Protein AF-A0A7J5YB91-F1 (afdb_monomer_lite)

Organism: Dissostichus mawsoni (NCBI:txid36200)

Radius of gyration: 42.48 Å; chains: 1; bounding box: 80×33×116 Å

Sequence (126 aa):
MTEEKLGSGSEDSDDENSDRRRAGVEGLIEIENPNRVAQKSKKVTQIEMDEPKQLSRREREEIEKQQAKERYMKMHLAGKTDQAKADLARLAIIKKQREDVAKKKEAEKKGEQNIECGNCFKYVVP

InterPro domains:
  IPR019380 Casein kinase substrate, phosphoprotein PP28 [PF10252] (33-110)
  IPR039876 28kDa heat- and acid-stable phosphoprotein [PTHR22055] (10-112)

Foldseek 3Di:
DDDDDDDDDDDDPPDDPVPPPPPPCVVVDDPPDPPDDDDDDDDPVVVVPPDPPPQPPVRVVVVVVVVVVVVVVVCLVVLNDPVSVVVVVVVVVVVVVVVVVVVVVVVVVVVVVVVVVVVVVVVPDD

pLDDT: mean 73.78, std 17.38, range [37.25, 97.5]

Secondary structure (DSSP, 8-state):
-----------------TTS---GGGGTS----TT--------HHHHHHHS-----HHHHHHHHHHHHHHHHHHHHHTT-SHHHHHHHHHHHHHHHHHHHHHHHHHHHHHHHHHHHHHHHHHHS--

Structure (mmCIF, N/CA/C/O backbone):
data_AF-A0A7J5YB91-F1
#
_entry.id   AF-A0A7J5YB91-F1
#
loop_
_atom_site.group_PDB
_atom_site.id
_atom_site.type_symbol
_atom_site.label_atom_id
_atom_site.label_alt_id
_atom_site.label_comp_id
_atom_site.label_asym_id
_atom_site.label_entity_id
_atom_site.label_seq_id
_atom_site.pdbx_PDB_ins_code
_atom_site.Cartn_x
_atom_site.Cartn_y
_atom_site.Cartn_z
_atom_site.occupancy
_atom_site.B_iso_or_equiv
_atom_site.auth_seq_id
_atom_site.auth_comp_id
_atom_site.auth_asym_id
_atom_site.auth_atom_id
_atom_site.pdbx_PDB_model_num
ATOM 1 N N . MET A 1 1 ? 12.478 -21.788 40.534 1.00 45.00 1 MET A N 1
ATOM 2 C CA . MET A 1 1 ? 12.099 -21.407 41.907 1.00 45.00 1 MET A CA 1
ATOM 3 C C . MET A 1 1 ? 11.478 -20.026 41.865 1.00 45.00 1 MET A C 1
ATOM 5 O O . MET A 1 1 ? 12.200 -19.045 41.870 1.00 45.00 1 MET A O 1
ATOM 9 N N . THR A 1 2 ? 10.155 -19.994 41.762 1.00 41.09 2 THR A N 1
ATOM 10 C CA . THR A 1 2 ? 9.269 -18.975 42.336 1.00 41.09 2 THR A CA 1
ATOM 11 C C . THR A 1 2 ? 7.968 -19.728 42.570 1.00 41.09 2 THR A C 1
ATOM 13 O O . THR A 1 2 ? 7.219 -20.003 41.633 1.00 41.09 2 THR A O 1
ATOM 16 N N . GLU A 1 3 ? 7.815 -20.211 43.796 1.00 51.16 3 GLU A N 1
ATOM 17 C CA . GLU A 1 3 ? 6.522 -20.576 44.363 1.00 51.16 3 GLU A CA 1
ATOM 18 C C . GLU A 1 3 ? 5.661 -19.309 44.428 1.00 51.16 3 GLU A C 1
ATOM 20 O O . GLU A 1 3 ? 6.219 -18.225 44.544 1.00 51.16 3 GLU A O 1
ATOM 25 N N . GLU A 1 4 ? 4.338 -19.437 44.333 1.00 50.28 4 GLU A N 1
ATOM 26 C CA . GLU A 1 4 ? 3.427 -19.009 45.400 1.00 50.28 4 GLU A CA 1
ATOM 27 C C . GLU A 1 4 ? 2.031 -19.600 45.160 1.00 50.28 4 GLU A C 1
ATOM 29 O O . GLU A 1 4 ? 1.407 -19.507 44.104 1.00 50.28 4 GLU A O 1
ATOM 34 N N . LYS A 1 5 ? 1.612 -20.279 46.215 1.00 50.84 5 LYS A N 1
ATOM 35 C CA . LYS A 1 5 ? 0.370 -20.967 46.510 1.00 50.84 5 LYS A CA 1
ATOM 36 C C . LYS A 1 5 ? -0.627 -19.946 47.043 1.00 50.84 5 LYS A C 1
ATOM 38 O O . LYS A 1 5 ? -0.322 -19.333 48.054 1.00 50.84 5 LYS A O 1
ATOM 43 N N . LEU A 1 6 ? -1.834 -19.870 46.486 1.00 46.25 6 LEU A N 1
ATOM 44 C CA . LEU A 1 6 ? -3.012 -19.404 47.225 1.00 46.25 6 LEU A CA 1
ATOM 45 C C . LEU A 1 6 ? -4.236 -20.210 46.791 1.00 46.25 6 LEU A C 1
ATOM 47 O O . LEU A 1 6 ? -4.776 -20.036 45.702 1.00 46.25 6 LEU A O 1
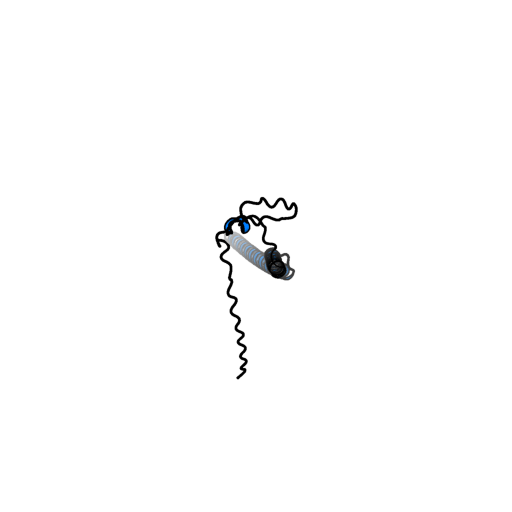ATOM 51 N N . GLY A 1 7 ? -4.639 -21.127 47.668 1.00 47.03 7 GLY A N 1
ATOM 52 C CA . GLY A 1 7 ? -5.996 -21.643 47.693 1.00 47.03 7 GLY A CA 1
ATOM 53 C C . GLY A 1 7 ? -6.915 -20.646 48.397 1.00 47.03 7 GLY A C 1
ATOM 54 O O . GLY A 1 7 ? -6.489 -19.940 49.308 1.00 47.03 7 GLY A O 1
ATOM 55 N N . SER A 1 8 ? -8.177 -20.628 47.990 1.00 47.34 8 SER A N 1
ATOM 56 C CA . SER A 1 8 ? -9.280 -20.077 48.771 1.00 47.34 8 SER A CA 1
ATOM 57 C C . SER A 1 8 ? -10.517 -20.882 48.409 1.00 47.34 8 SER A C 1
ATOM 59 O O . SER A 1 8 ? -11.018 -20.783 47.291 1.00 47.34 8 SER A O 1
ATOM 61 N N . GLY A 1 9 ? -10.952 -21.735 49.332 1.00 43.03 9 GLY A N 1
ATOM 62 C CA . GLY A 1 9 ? -12.269 -22.344 49.267 1.00 43.03 9 GLY A CA 1
ATOM 63 C C . GLY A 1 9 ? -13.330 -21.320 49.644 1.00 43.03 9 GLY A C 1
ATOM 64 O O . GLY A 1 9 ? -13.097 -20.471 50.500 1.00 43.03 9 GLY A O 1
ATOM 65 N N . SER A 1 10 ? -14.490 -21.421 49.014 1.00 40.41 10 SER A N 1
ATOM 66 C CA . SER A 1 10 ? -15.756 -21.219 49.702 1.00 40.41 10 SER A CA 1
ATOM 67 C C . SER A 1 10 ? -16.826 -21.938 48.905 1.00 40.41 10 SER A C 1
ATOM 69 O O . SER A 1 10 ? -16.994 -21.730 47.706 1.00 40.41 10 SER A O 1
ATOM 71 N N . GLU A 1 11 ? -17.470 -22.847 49.605 1.00 47.41 11 GLU A N 1
ATOM 72 C CA . GLU A 1 11 ? -18.685 -23.540 49.248 1.00 47.41 11 GLU A CA 1
ATOM 73 C C . GLU A 1 11 ? -19.779 -22.470 49.197 1.00 47.41 11 GLU A C 1
ATOM 75 O O . GLU A 1 11 ? -20.134 -21.919 50.234 1.00 47.41 11 GLU A O 1
ATOM 80 N N . ASP A 1 12 ? -20.284 -22.133 48.014 1.00 37.25 12 ASP A N 1
ATOM 81 C CA . ASP A 1 12 ? -21.582 -21.468 47.914 1.00 37.25 12 ASP A CA 1
ATOM 82 C C . ASP A 1 12 ? -22.574 -22.531 47.463 1.00 37.25 12 ASP A C 1
ATOM 84 O O . ASP A 1 12 ? -22.708 -22.889 46.291 1.00 37.25 12 ASP A O 1
ATOM 88 N N . SER A 1 13 ? -23.176 -23.138 48.482 1.00 48.12 13 SER A N 1
ATOM 89 C CA . SER A 1 13 ? -24.420 -23.873 48.373 1.00 48.12 13 SER A CA 1
ATOM 90 C C . SER A 1 13 ? -25.469 -22.883 47.880 1.00 48.12 13 SER A C 1
ATOM 92 O O . SER A 1 13 ? -26.091 -22.202 48.692 1.00 48.12 13 SER A O 1
ATOM 94 N N . ASP A 1 14 ? -25.655 -22.808 46.561 1.00 42.72 14 ASP A N 1
ATOM 95 C CA . ASP A 1 14 ? -26.800 -22.142 45.939 1.00 42.72 14 ASP A CA 1
ATOM 96 C C . ASP A 1 14 ? -28.046 -22.993 46.241 1.00 42.72 14 ASP A C 1
ATOM 98 O O . ASP A 1 14 ? -28.529 -23.821 45.461 1.00 42.72 14 ASP A O 1
ATOM 102 N N . ASP A 1 15 ? -28.476 -22.869 47.495 1.00 48.34 15 ASP A N 1
ATOM 103 C CA . ASP A 1 15 ? -29.825 -23.144 47.919 1.00 48.34 15 ASP A CA 1
ATOM 104 C C . ASP A 1 15 ? -30.719 -22.123 47.225 1.00 48.34 15 ASP A C 1
ATOM 106 O O . ASP A 1 15 ? -30.519 -20.917 47.332 1.00 48.34 15 ASP A O 1
ATOM 110 N N . GLU A 1 16 ? -31.681 -22.646 46.482 1.00 45.50 16 GLU A N 1
ATOM 111 C CA . GLU A 1 16 ? -33.097 -22.286 46.539 1.00 45.50 16 GLU A CA 1
ATOM 112 C C . GLU A 1 16 ? -33.701 -22.661 45.182 1.00 45.50 16 GLU A C 1
ATOM 114 O O . GLU A 1 16 ? -34.003 -21.843 44.307 1.00 45.50 16 GLU A O 1
ATOM 119 N N . ASN A 1 17 ? -33.877 -23.977 45.031 1.00 43.38 17 ASN A N 1
ATOM 120 C CA . ASN A 1 17 ? -34.874 -24.582 44.163 1.00 43.38 17 ASN A CA 1
ATOM 121 C C . ASN A 1 17 ? -36.170 -23.754 44.247 1.00 43.38 17 ASN A C 1
ATOM 123 O O . ASN A 1 17 ? -36.934 -23.862 45.206 1.00 43.38 17 ASN A O 1
ATOM 127 N N . SER A 1 18 ? -36.406 -22.902 43.250 1.00 50.09 18 SER A N 1
ATOM 128 C CA . SER A 1 18 ? -37.512 -21.937 43.229 1.00 50.09 18 SER A CA 1
ATOM 129 C C . SER A 1 18 ? -38.878 -22.609 43.053 1.00 50.09 18 SER A C 1
ATOM 131 O O . SER A 1 18 ? -39.909 -21.937 43.081 1.00 50.09 18 SER A O 1
ATOM 133 N N . ASP A 1 19 ? -38.880 -23.937 42.917 1.00 51.44 19 ASP A N 1
ATOM 134 C CA . ASP A 1 19 ? -40.052 -24.801 42.918 1.00 51.44 19 ASP A CA 1
ATOM 135 C C . ASP A 1 19 ? -40.278 -25.467 44.285 1.00 51.44 19 ASP A C 1
ATOM 137 O O . ASP A 1 19 ? -40.952 -26.500 44.386 1.00 51.44 19 ASP A O 1
ATOM 141 N N . ARG A 1 20 ? -39.767 -24.876 45.379 1.00 57.16 20 ARG A N 1
ATOM 142 C CA . ARG A 1 20 ? -40.344 -25.111 46.708 1.00 57.16 20 ARG A CA 1
ATOM 143 C C . ARG A 1 20 ? -41.816 -24.719 46.616 1.00 57.16 20 ARG A C 1
ATOM 145 O O . ARG A 1 20 ? -42.158 -23.539 46.610 1.00 57.16 20 ARG A O 1
ATOM 152 N N . ARG A 1 21 ? -42.679 -25.732 46.447 1.00 62.00 21 ARG A N 1
ATOM 153 C CA . ARG A 1 21 ? -44.140 -25.611 46.390 1.00 62.00 21 ARG A CA 1
ATOM 154 C C . ARG A 1 21 ? -44.554 -24.624 47.472 1.00 62.00 21 ARG A C 1
ATOM 156 O O . ARG A 1 21 ? -44.427 -24.954 48.648 1.00 62.00 21 ARG A O 1
ATOM 163 N N . ARG A 1 22 ? -44.967 -23.415 47.073 1.00 60.62 22 ARG A N 1
ATOM 164 C CA . ARG A 1 22 ? -45.353 -22.360 48.015 1.00 60.62 22 ARG A CA 1
ATOM 165 C C . ARG A 1 22 ? -46.421 -22.947 48.923 1.00 60.62 22 ARG A C 1
ATOM 167 O O . ARG A 1 22 ? -47.491 -23.332 48.451 1.00 60.62 22 ARG A O 1
ATOM 174 N N . ALA A 1 23 ? -46.074 -23.144 50.186 1.00 59.44 23 ALA A N 1
ATOM 175 C CA . ALA A 1 23 ? -46.929 -23.849 51.116 1.00 59.44 23 ALA A CA 1
ATOM 176 C C . ALA A 1 23 ? -47.996 -22.875 51.628 1.00 59.44 23 ALA A C 1
ATOM 178 O O . ALA A 1 23 ? -47.683 -21.813 52.155 1.00 59.44 23 ALA A O 1
ATOM 179 N N . GLY A 1 24 ? -49.270 -23.240 51.482 1.00 65.38 24 GLY A N 1
ATOM 180 C CA . GLY A 1 24 ? -50.385 -22.488 52.059 1.00 65.38 24 GLY A CA 1
ATOM 181 C C . GLY A 1 24 ? -50.897 -21.319 51.207 1.00 65.38 24 GLY A C 1
ATOM 182 O O . GLY A 1 24 ? -50.962 -21.393 49.983 1.00 65.38 24 GLY A O 1
ATOM 183 N N . VAL A 1 25 ? -51.341 -20.254 51.881 1.00 59.78 25 VAL A N 1
ATOM 184 C CA . VAL A 1 25 ? -52.118 -19.131 51.307 1.00 59.78 25 VAL A CA 1
ATOM 185 C C . VAL A 1 25 ? -51.249 -18.140 50.509 1.00 59.78 25 VAL A C 1
ATOM 187 O O . VAL A 1 25 ? -51.768 -17.304 49.774 1.00 59.78 25 VAL A O 1
ATOM 190 N N . GLU A 1 26 ? -49.921 -18.268 50.567 1.00 61.31 26 GLU A N 1
ATOM 191 C CA . GLU A 1 26 ? -48.944 -17.376 49.916 1.00 61.31 26 GLU A CA 1
ATOM 192 C C . GLU A 1 26 ? -49.012 -17.353 48.374 1.00 61.31 26 GLU A C 1
ATOM 194 O O . GLU A 1 26 ? -48.431 -16.476 47.734 1.00 61.31 26 GLU A O 1
ATOM 199 N N . GLY A 1 27 ? -49.712 -18.311 47.758 1.00 65.19 27 GLY A N 1
ATOM 200 C CA . GLY A 1 27 ? -49.989 -18.333 46.317 1.00 65.19 27 GLY A CA 1
ATOM 201 C C . GLY A 1 27 ? -51.359 -17.778 45.914 1.00 65.19 27 GLY A C 1
ATOM 202 O O . GLY A 1 27 ? -51.603 -17.622 44.721 1.00 65.19 27 GLY A O 1
ATOM 203 N N . LEU A 1 28 ? -52.249 -17.511 46.878 1.00 67.06 28 LEU A N 1
ATOM 204 C CA . LEU A 1 28 ? -53.641 -17.110 46.632 1.00 67.06 28 LEU A CA 1
ATOM 205 C C . LEU A 1 28 ? -53.855 -15.592 46.653 1.00 67.06 28 LEU A C 1
ATOM 207 O O . LEU A 1 28 ? -54.863 -15.115 46.143 1.00 67.06 28 LEU A O 1
ATOM 211 N N . ILE A 1 29 ? -52.935 -14.836 47.255 1.00 69.75 29 ILE A N 1
ATOM 212 C CA . ILE A 1 29 ? -53.040 -13.379 47.356 1.00 69.75 29 ILE A CA 1
ATOM 213 C C . ILE A 1 29 ? -52.326 -12.753 46.155 1.00 69.75 29 ILE A C 1
ATOM 215 O O . ILE A 1 29 ? -51.111 -12.893 45.989 1.00 69.75 29 ILE A O 1
ATOM 219 N N . GLU A 1 30 ? -53.088 -12.059 45.314 1.00 69.00 30 GLU A N 1
ATOM 220 C CA . GLU A 1 30 ? -52.572 -11.330 44.160 1.00 69.00 30 GLU A CA 1
ATOM 221 C C . GLU A 1 30 ? -51.760 -10.116 44.634 1.00 69.00 30 GLU A C 1
ATOM 223 O O . GLU A 1 30 ? -52.273 -9.192 45.263 1.00 69.00 30 GLU A O 1
ATOM 228 N N . ILE A 1 31 ? -50.449 -10.127 44.377 1.00 77.25 31 ILE A N 1
ATOM 229 C CA . ILE A 1 31 ? -49.563 -9.025 44.765 1.00 77.25 31 ILE A CA 1
ATOM 230 C C . ILE A 1 31 ? -49.682 -7.904 43.720 1.00 77.25 31 ILE A C 1
ATOM 232 O O . ILE A 1 31 ? -48.904 -7.862 42.764 1.00 77.25 31 ILE A O 1
ATOM 236 N N . GLU A 1 32 ? -50.617 -6.975 43.930 1.00 76.44 32 GLU A N 1
ATOM 237 C CA . GLU A 1 32 ? -50.834 -5.746 43.138 1.00 76.44 32 GLU A CA 1
ATOM 238 C C . GLU A 1 32 ? -49.811 -4.636 43.448 1.00 76.44 32 GLU A C 1
ATOM 240 O O . GLU A 1 32 ? -50.143 -3.459 43.558 1.00 76.44 32 GLU A O 1
ATOM 245 N N . ASN A 1 33 ? -48.538 -4.977 43.642 1.00 82.44 33 ASN A N 1
ATOM 246 C CA . ASN A 1 33 ? -47.524 -3.945 43.836 1.00 82.44 33 ASN A CA 1
ATOM 247 C C . ASN A 1 33 ? -47.125 -3.365 42.460 1.00 82.44 33 ASN A C 1
ATOM 249 O O . ASN A 1 33 ? -46.492 -4.076 41.676 1.00 82.44 33 ASN A O 1
ATOM 253 N N . PRO A 1 34 ? -47.427 -2.087 42.160 1.00 81.75 34 PRO A N 1
ATOM 254 C CA . PRO A 1 34 ? -47.158 -1.484 40.853 1.00 81.75 34 PRO A CA 1
ATOM 255 C C . PRO A 1 34 ? -45.660 -1.347 40.532 1.00 81.75 34 PRO A C 1
ATOM 257 O O . PRO A 1 34 ? -45.296 -1.236 39.366 1.00 81.75 34 PRO A O 1
ATOM 260 N N . ASN A 1 35 ? -44.781 -1.412 41.538 1.00 82.38 35 ASN A N 1
ATOM 261 C CA . ASN A 1 35 ? -43.325 -1.437 41.359 1.00 82.38 35 ASN A CA 1
ATOM 262 C C . ASN A 1 35 ? -42.749 -2.862 41.331 1.00 82.38 35 ASN A C 1
ATOM 264 O O . ASN A 1 35 ? -41.532 -3.045 41.251 1.00 82.38 35 ASN A O 1
ATOM 268 N N . ARG A 1 36 ? -43.589 -3.898 41.425 1.00 80.31 36 ARG A N 1
ATOM 269 C CA . ARG A 1 36 ? -43.126 -5.284 41.427 1.00 80.31 36 ARG A CA 1
ATOM 270 C C . ARG A 1 36 ? -42.808 -5.730 40.009 1.00 80.31 36 ARG A C 1
ATOM 272 O O . ARG A 1 36 ? -43.684 -6.085 39.226 1.00 80.31 36 ARG A O 1
ATOM 279 N N . VAL A 1 37 ? -41.519 -5.777 39.702 1.00 71.69 37 VAL A N 1
ATOM 280 C CA . VAL A 1 37 ? -41.025 -6.324 38.439 1.00 71.69 37 VAL A CA 1
ATOM 281 C C . VAL A 1 37 ? -41.125 -7.851 38.488 1.00 71.69 37 VAL A C 1
ATOM 283 O O . VAL A 1 37 ? -40.334 -8.522 39.151 1.00 71.69 37 VAL A O 1
ATOM 286 N N . ALA A 1 38 ? -42.121 -8.418 37.806 1.00 72.38 38 ALA A N 1
ATOM 287 C CA . ALA A 1 38 ? -42.241 -9.862 37.641 1.00 72.38 38 ALA A CA 1
ATOM 288 C C . ALA A 1 38 ? -41.108 -10.375 36.738 1.00 72.38 38 ALA A C 1
ATOM 290 O O . ALA A 1 38 ? -41.096 -10.114 35.533 1.00 72.38 38 ALA A O 1
ATOM 291 N N . GLN A 1 39 ? -40.159 -11.108 37.319 1.00 70.50 39 GLN A N 1
ATOM 292 C CA . GLN A 1 39 ? -39.087 -11.763 36.574 1.00 70.50 39 GLN A CA 1
ATOM 293 C C . GLN A 1 39 ? -39.688 -12.915 35.757 1.00 70.50 39 GLN A C 1
ATOM 295 O O . GLN A 1 39 ? -39.982 -13.986 36.281 1.00 70.50 39 GLN A O 1
ATOM 300 N N . LYS A 1 40 ? -39.933 -12.670 34.467 1.00 71.56 40 LYS A N 1
ATOM 301 C CA . LYS A 1 40 ? -40.303 -13.709 33.501 1.00 71.56 40 LYS A CA 1
ATOM 302 C C . LYS A 1 40 ? -39.008 -14.307 32.964 1.00 71.56 40 LYS A C 1
ATOM 304 O O . LYS A 1 40 ? -38.212 -13.582 32.367 1.00 71.56 40 LYS A O 1
ATOM 309 N N . SER A 1 41 ? -38.794 -15.603 33.165 1.00 69.50 41 SER A N 1
ATOM 310 C CA . SER A 1 41 ? -37.645 -16.321 32.615 1.00 69.50 41 SER A CA 1
ATOM 311 C C . SER A 1 41 ? -37.703 -16.294 31.083 1.00 69.50 41 SER A C 1
ATOM 313 O O . SER A 1 41 ? -38.497 -16.980 30.441 1.00 69.50 41 SER A O 1
ATOM 315 N N . LYS A 1 42 ? -36.879 -15.438 30.473 1.00 69.81 42 LYS A N 1
ATOM 316 C CA . LYS A 1 42 ? -36.673 -15.418 29.023 1.00 69.81 42 LYS A CA 1
ATOM 317 C C . LYS A 1 42 ? -35.674 -16.515 28.663 1.00 69.81 42 LYS A C 1
ATOM 319 O O . LYS A 1 42 ? -34.671 -16.696 29.348 1.00 69.81 42 LYS A O 1
ATOM 324 N N . LYS A 1 43 ? -35.951 -17.254 27.587 1.00 69.00 43 LYS A N 1
ATOM 325 C CA . LYS A 1 43 ? -35.042 -18.285 27.074 1.00 69.00 43 LYS A CA 1
ATOM 326 C C . LYS A 1 43 ? -33.757 -17.620 26.579 1.00 69.00 43 LYS A C 1
ATOM 328 O O . LYS A 1 43 ? -33.816 -16.691 25.777 1.00 69.00 43 LYS A O 1
ATOM 333 N N . VAL A 1 44 ? -32.617 -18.126 27.048 1.00 63.06 44 VAL A N 1
ATOM 334 C CA . VAL A 1 44 ? -31.258 -17.612 26.784 1.00 63.06 44 VAL A CA 1
ATOM 335 C C . VAL A 1 44 ? -31.003 -17.385 25.288 1.00 63.06 44 VAL A C 1
ATOM 337 O O . VAL A 1 44 ? -30.455 -16.360 24.898 1.00 63.06 44 VAL A O 1
ATOM 340 N N . THR A 1 45 ? -31.528 -18.267 24.437 1.00 62.59 45 THR A N 1
ATOM 341 C CA . THR A 1 45 ? -31.377 -18.216 22.975 1.00 62.59 45 THR A CA 1
ATOM 342 C C . THR A 1 45 ? -31.989 -16.980 22.312 1.00 62.59 45 THR A C 1
ATOM 344 O O . THR A 1 45 ? -31.614 -16.642 21.197 1.00 62.59 45 THR A O 1
ATOM 347 N N . GLN A 1 46 ? -32.956 -16.320 22.954 1.00 61.16 46 GLN A N 1
ATOM 348 C CA . GLN A 1 46 ? -33.665 -15.170 22.384 1.00 61.16 46 GLN A CA 1
ATOM 349 C C . GLN A 1 46 ? -33.023 -13.832 22.788 1.00 61.16 46 GLN A C 1
ATOM 351 O O . GLN A 1 46 ? -33.271 -12.816 22.156 1.00 61.16 46 GLN A O 1
ATOM 356 N N . ILE A 1 47 ? -32.168 -13.832 23.815 1.00 60.38 47 ILE A N 1
ATOM 357 C CA . ILE A 1 47 ? -31.442 -12.642 24.285 1.00 60.38 47 ILE A CA 1
ATOM 358 C C . ILE A 1 47 ? -30.152 -12.435 23.475 1.00 60.38 47 ILE A C 1
ATOM 360 O O . ILE A 1 47 ? -29.742 -11.304 23.244 1.00 60.38 47 ILE A O 1
ATOM 364 N N . GLU A 1 48 ? -29.530 -13.512 22.993 1.00 59.78 48 GLU A N 1
ATOM 365 C CA . GLU A 1 48 ? -28.268 -13.439 22.241 1.00 59.78 48 GLU A CA 1
ATOM 366 C C . GLU A 1 48 ? -28.411 -12.849 20.827 1.00 59.78 48 GLU A C 1
ATOM 368 O O . GLU A 1 48 ? -27.412 -12.426 20.248 1.00 59.78 48 GLU A O 1
ATOM 373 N N . MET A 1 49 ? -29.628 -12.814 20.269 1.00 58.84 49 MET A N 1
ATOM 374 C CA . MET A 1 49 ? -29.863 -12.404 18.877 1.00 58.84 49 MET A CA 1
ATOM 375 C C . MET A 1 49 ? -30.330 -10.951 18.703 1.00 58.84 49 MET A C 1
ATOM 377 O O . MET A 1 49 ? -30.045 -10.362 17.663 1.00 58.84 49 MET A O 1
ATOM 381 N N . ASP A 1 50 ? -31.021 -10.370 19.689 1.00 53.91 50 ASP A N 1
ATOM 382 C CA . ASP A 1 50 ? -31.729 -9.087 19.523 1.00 53.91 50 ASP A CA 1
ATOM 383 C C . ASP A 1 50 ? -30.953 -7.856 20.019 1.00 53.91 50 ASP A C 1
ATOM 385 O O . ASP A 1 50 ? -31.325 -6.724 19.707 1.00 53.91 50 ASP A O 1
ATOM 389 N N . GLU A 1 51 ? -29.857 -8.035 20.758 1.00 55.59 51 GLU A N 1
ATOM 390 C CA . GLU A 1 51 ? -29.055 -6.914 21.243 1.00 55.59 51 GLU A CA 1
ATOM 391 C C . GLU A 1 51 ? -27.707 -6.894 20.515 1.00 55.59 51 GLU A C 1
ATOM 393 O O . GLU A 1 51 ? -26.938 -7.853 20.640 1.00 55.59 51 GLU A O 1
ATOM 398 N N . PRO A 1 52 ? -27.375 -5.840 19.736 1.00 53.81 52 PRO A N 1
ATOM 399 C CA . PRO A 1 52 ? -26.032 -5.685 19.207 1.00 53.81 52 PRO A CA 1
ATOM 400 C C . PRO A 1 52 ? -25.110 -5.580 20.412 1.00 53.81 52 PRO A C 1
ATOM 402 O O . PRO A 1 52 ? -25.041 -4.538 21.067 1.00 53.81 52 PRO A O 1
ATOM 405 N N . LYS A 1 53 ? -24.459 -6.703 20.726 1.00 57.56 53 LYS A N 1
ATOM 406 C CA . LYS A 1 53 ? -23.532 -6.862 21.837 1.00 57.56 53 LYS A CA 1
ATOM 407 C C . LYS A 1 53 ? -22.641 -5.633 21.837 1.00 57.56 53 LYS A C 1
ATOM 409 O O . LYS A 1 53 ? -21.898 -5.413 20.881 1.00 57.56 53 LYS A O 1
ATOM 414 N N . GLN A 1 54 ? -22.814 -4.768 22.838 1.00 53.88 54 GLN A N 1
ATOM 415 C CA . GLN A 1 54 ? -22.014 -3.563 23.009 1.00 53.88 54 GLN A CA 1
ATOM 416 C C . GLN A 1 54 ? -20.588 -4.059 23.223 1.00 53.88 54 GLN A C 1
ATOM 418 O O . GLN A 1 54 ? -20.214 -4.388 24.345 1.00 53.88 54 GLN A O 1
ATOM 423 N N . LEU A 1 55 ? -19.855 -4.214 22.115 1.00 54.31 55 LEU A N 1
ATOM 424 C CA . LEU A 1 55 ? -18.500 -4.743 22.087 1.00 54.31 55 LEU A CA 1
ATOM 425 C C . LEU A 1 55 ? -17.730 -4.031 23.187 1.00 54.31 55 LEU A C 1
ATOM 427 O O . LEU A 1 55 ? -17.761 -2.792 23.255 1.00 54.31 55 LEU A O 1
ATOM 431 N N . SER A 1 56 ? -17.135 -4.820 24.079 1.00 63.97 56 SER A N 1
ATOM 432 C CA . SER A 1 56 ? -16.415 -4.319 25.242 1.00 63.97 56 SER A CA 1
ATOM 433 C C . SER A 1 56 ? -15.443 -3.238 24.780 1.00 63.97 56 SER A C 1
ATOM 435 O O . SER A 1 56 ? -14.918 -3.306 23.669 1.00 63.97 56 SER A O 1
ATOM 437 N N . ARG A 1 57 ? -15.184 -2.216 25.602 1.00 66.00 57 ARG A N 1
ATOM 438 C CA . ARG A 1 57 ? -14.282 -1.096 25.260 1.00 66.00 57 ARG A CA 1
ATOM 439 C C . ARG A 1 57 ? -12.965 -1.577 24.617 1.00 66.00 57 ARG A C 1
ATOM 441 O O . ARG A 1 57 ? -12.465 -0.947 23.695 1.00 66.00 57 ARG A O 1
ATOM 448 N N . ARG A 1 58 ? -12.493 -2.753 25.047 1.00 66.62 58 ARG A N 1
ATOM 449 C CA . ARG A 1 58 ? -11.357 -3.504 24.494 1.00 66.62 58 ARG A CA 1
ATOM 450 C C . ARG A 1 58 ? -11.553 -3.994 23.053 1.00 66.62 58 ARG A C 1
ATOM 452 O O . ARG A 1 58 ? -10.691 -3.791 22.211 1.00 66.62 58 ARG A O 1
ATOM 459 N N . GLU A 1 59 ? -12.690 -4.610 22.762 1.00 74.62 59 GLU A N 1
ATOM 460 C CA . GLU A 1 59 ? -13.015 -5.174 21.448 1.00 74.62 59 GLU A CA 1
ATOM 461 C C . GLU A 1 59 ? -13.189 -4.073 20.392 1.00 74.62 59 GLU A C 1
ATOM 463 O O . GLU A 1 59 ? -12.789 -4.248 19.243 1.00 74.62 59 GLU A O 1
ATOM 468 N N . ARG A 1 60 ? -13.719 -2.901 20.775 1.00 76.81 60 ARG A N 1
ATOM 469 C CA . ARG A 1 60 ? -13.822 -1.743 19.866 1.00 76.81 60 ARG A CA 1
ATOM 470 C C . ARG A 1 60 ? -12.454 -1.229 19.431 1.00 76.81 60 ARG A C 1
ATOM 472 O O . ARG A 1 60 ? -12.240 -1.022 18.240 1.00 76.81 60 ARG A O 1
ATOM 479 N N . GLU A 1 61 ? -11.531 -1.068 20.376 1.00 80.00 61 GLU A N 1
ATOM 480 C CA . GLU A 1 61 ? -10.165 -0.624 20.079 1.00 80.00 61 GLU A CA 1
ATOM 481 C C . GLU A 1 61 ? -9.396 -1.662 19.246 1.00 80.00 61 GLU A C 1
ATOM 483 O O . GLU A 1 61 ? -8.634 -1.304 18.346 1.00 80.00 61 GLU A O 1
ATOM 488 N N . GLU A 1 62 ? -9.613 -2.958 19.485 1.00 82.19 62 GLU A N 1
ATOM 489 C CA . GLU A 1 62 ? -8.996 -4.021 18.687 1.00 82.19 62 GLU A CA 1
ATOM 490 C C . GLU A 1 62 ? -9.522 -4.052 17.248 1.00 82.19 62 GLU A C 1
ATOM 492 O O . GLU A 1 62 ? -8.720 -4.150 16.314 1.00 82.19 62 GLU A O 1
ATOM 497 N N . ILE A 1 63 ? -10.833 -3.894 17.051 1.00 82.81 63 ILE A N 1
ATOM 498 C CA . ILE A 1 63 ? -11.441 -3.807 15.718 1.00 82.81 63 ILE A CA 1
ATOM 499 C C . ILE A 1 63 ? -10.962 -2.550 14.994 1.00 82.81 63 ILE A C 1
ATOM 501 O O . ILE A 1 63 ? -10.587 -2.625 13.827 1.00 82.81 63 ILE A O 1
ATOM 505 N N . GLU A 1 64 ? -10.901 -1.401 15.664 1.00 85.62 64 GLU A N 1
ATOM 506 C CA . GLU A 1 64 ? -10.397 -0.172 15.052 1.00 85.62 64 GLU A CA 1
ATOM 507 C C . GLU A 1 64 ? -8.917 -0.302 14.669 1.00 85.62 64 GLU A C 1
ATOM 509 O O . GLU A 1 64 ? -8.516 0.087 13.571 1.00 85.62 64 GLU A O 1
ATOM 514 N N . LYS A 1 65 ? -8.102 -0.944 15.513 1.00 90.75 65 LYS A N 1
ATOM 515 C CA . LYS A 1 65 ? -6.697 -1.236 15.209 1.00 90.75 65 LYS A CA 1
ATOM 516 C C . LYS A 1 65 ? -6.551 -2.181 14.017 1.00 90.75 65 LYS A C 1
ATOM 518 O O . LYS A 1 65 ? -5.635 -2.002 13.211 1.00 90.75 65 LYS A O 1
ATOM 523 N N . GLN A 1 66 ? -7.420 -3.181 13.888 1.00 89.94 66 GLN A N 1
ATOM 524 C CA . GLN A 1 66 ? -7.455 -4.063 12.720 1.00 89.94 66 GLN A CA 1
ATOM 525 C C . GLN A 1 66 ? -7.875 -3.290 11.465 1.00 89.94 66 GLN A C 1
ATOM 527 O O . GLN A 1 66 ? -7.143 -3.295 10.477 1.00 89.94 66 GLN A O 1
ATOM 532 N N . GLN A 1 67 ? -8.959 -2.520 11.534 1.00 92.12 67 GLN A N 1
ATOM 533 C CA . GLN A 1 67 ? -9.437 -1.693 10.426 1.00 92.12 67 GLN A CA 1
ATOM 534 C C . GLN A 1 67 ? -8.408 -0.643 9.993 1.00 92.12 67 GLN A C 1
ATOM 536 O O . GLN A 1 67 ? -8.253 -0.386 8.801 1.00 92.12 67 GLN A O 1
ATOM 541 N N . ALA A 1 68 ? -7.671 -0.038 10.925 1.00 90.75 68 ALA A N 1
ATOM 542 C CA . ALA A 1 68 ? -6.609 0.915 10.619 1.00 90.75 68 ALA A CA 1
ATOM 543 C C . ALA A 1 68 ? -5.451 0.243 9.870 1.00 90.75 68 ALA A C 1
ATOM 545 O O . ALA A 1 68 ? -4.968 0.784 8.873 1.00 90.75 68 ALA A O 1
ATOM 546 N N . LYS A 1 69 ? -5.046 -0.963 10.294 1.00 91.38 69 LYS A N 1
ATOM 547 C CA . LYS A 1 69 ? -4.046 -1.769 9.578 1.00 91.38 69 LYS A CA 1
ATOM 548 C C . LYS A 1 69 ? -4.536 -2.143 8.185 1.00 91.38 69 LYS A C 1
ATOM 550 O O . LYS A 1 69 ? -3.801 -1.960 7.224 1.00 91.38 69 LYS A O 1
ATOM 555 N N . GLU A 1 70 ? -5.773 -2.603 8.048 1.00 91.75 70 GLU A N 1
ATOM 556 C CA . GLU A 1 70 ? -6.360 -2.940 6.749 1.00 91.75 70 GLU A CA 1
ATOM 557 C C . GLU A 1 70 ? -6.452 -1.725 5.830 1.00 91.75 70 GLU A C 1
ATOM 559 O O . GLU A 1 70 ? -6.090 -1.808 4.659 1.00 91.75 70 GLU A O 1
ATOM 564 N N . ARG A 1 71 ? -6.874 -0.568 6.351 1.00 91.31 71 ARG A N 1
ATOM 565 C CA . ARG A 1 71 ? -6.893 0.695 5.604 1.00 91.31 71 ARG A CA 1
ATOM 566 C C . ARG A 1 71 ? -5.493 1.097 5.166 1.00 91.31 71 ARG A C 1
ATOM 568 O O . ARG A 1 71 ? -5.321 1.481 4.011 1.00 91.31 71 ARG A O 1
ATOM 575 N N . TYR A 1 72 ? -4.501 0.978 6.044 1.00 88.56 72 TYR A N 1
ATOM 576 C CA . TYR A 1 72 ? -3.105 1.243 5.711 1.00 88.56 72 TYR A CA 1
ATOM 577 C C . TYR A 1 72 ? -2.605 0.301 4.611 1.00 88.56 72 TYR A C 1
ATOM 579 O O . TYR A 1 72 ? -2.098 0.767 3.592 1.00 88.56 72 TYR A O 1
ATOM 587 N N . MET A 1 73 ? -2.830 -1.007 4.757 1.00 91.31 73 MET A N 1
ATOM 588 C CA . MET A 1 73 ? -2.453 -2.009 3.758 1.00 91.31 73 MET A CA 1
ATOM 589 C C . MET A 1 73 ? -3.165 -1.762 2.427 1.00 91.31 73 MET A C 1
ATOM 591 O O . MET A 1 73 ? -2.532 -1.781 1.377 1.00 91.31 73 MET A O 1
ATOM 595 N N . LYS A 1 74 ? -4.457 -1.430 2.448 1.00 93.38 74 LYS A N 1
ATOM 596 C CA . LYS A 1 74 ? -5.235 -1.084 1.254 1.00 93.38 74 LYS A CA 1
ATOM 597 C C . LYS A 1 74 ? -4.704 0.173 0.569 1.00 93.38 74 LYS A C 1
ATOM 599 O O . LYS A 1 74 ? -4.592 0.197 -0.652 1.00 93.38 74 LYS A O 1
ATOM 604 N N . MET A 1 75 ? -4.356 1.211 1.328 1.00 91.38 75 MET A N 1
ATOM 605 C CA . MET A 1 75 ? -3.750 2.436 0.792 1.00 91.38 75 MET A CA 1
ATOM 606 C C . MET A 1 75 ? -2.354 2.177 0.216 1.00 91.38 75 MET A C 1
ATOM 608 O O . MET A 1 75 ? -1.998 2.768 -0.804 1.00 91.38 75 MET A O 1
ATOM 612 N N . HIS A 1 76 ? -1.584 1.282 0.835 1.00 91.50 76 HIS A N 1
ATOM 613 C CA . HIS A 1 76 ? -0.269 0.869 0.356 1.00 91.50 76 HIS A CA 1
ATOM 614 C C . HIS A 1 76 ? -0.375 0.089 -0.960 1.00 91.50 76 HIS A C 1
ATOM 616 O O . HIS A 1 76 ? 0.274 0.449 -1.938 1.00 91.50 76 HIS A O 1
ATOM 622 N N . LEU A 1 77 ? -1.269 -0.901 -1.026 1.00 87.50 77 LEU A N 1
ATOM 623 C CA . LEU A 1 77 ? -1.561 -1.657 -2.248 1.00 87.50 77 LEU A CA 1
ATOM 624 C C . LEU A 1 77 ? -2.113 -0.764 -3.365 1.00 87.50 77 LEU A C 1
ATOM 626 O O . LEU A 1 77 ? -1.780 -0.953 -4.530 1.00 87.50 77 LEU A O 1
ATOM 630 N N . ALA A 1 78 ? -2.913 0.247 -3.018 1.00 90.44 78 ALA A N 1
ATOM 631 C CA . ALA A 1 78 ? -3.397 1.247 -3.965 1.00 90.44 78 ALA A CA 1
ATOM 632 C C . ALA A 1 78 ? -2.302 2.214 -4.456 1.00 90.44 78 ALA A C 1
ATOM 634 O O . ALA A 1 78 ? -2.602 3.114 -5.239 1.00 90.44 78 ALA A O 1
ATOM 635 N N . GLY A 1 79 ? -1.058 2.090 -3.979 1.00 89.81 79 GLY A N 1
ATOM 636 C CA . GLY A 1 79 ? 0.040 2.956 -4.397 1.00 89.81 79 GLY A CA 1
ATOM 637 C C . GLY A 1 79 ? -0.043 4.374 -3.834 1.00 89.81 79 GLY A C 1
ATOM 638 O O . GLY A 1 79 ? 0.565 5.284 -4.387 1.00 89.81 79 GLY A O 1
ATOM 639 N N . LYS A 1 80 ? -0.834 4.605 -2.778 1.00 89.88 80 LYS A N 1
ATOM 640 C CA . LYS A 1 80 ? -1.053 5.951 -2.221 1.00 89.88 80 LYS A CA 1
ATOM 641 C C . LYS A 1 80 ? -0.043 6.324 -1.138 1.00 89.88 80 LYS A C 1
ATOM 643 O O . LYS A 1 80 ? 0.135 7.516 -0.890 1.00 89.88 80 LYS A O 1
ATOM 648 N N . THR A 1 81 ? 0.612 5.344 -0.517 1.00 91.69 81 THR A N 1
ATOM 649 C CA . THR A 1 81 ? 1.727 5.574 0.413 1.00 91.69 81 THR A CA 1
ATOM 650 C C . THR A 1 81 ? 2.962 6.041 -0.351 1.00 91.69 81 THR A C 1
ATOM 652 O O . THR A 1 81 ? 3.179 5.650 -1.497 1.00 91.69 81 THR A O 1
ATOM 655 N N . ASP A 1 82 ? 3.798 6.866 0.274 1.00 88.81 82 ASP A N 1
ATOM 656 C CA . ASP A 1 82 ? 4.959 7.444 -0.416 1.00 88.81 82 ASP A CA 1
ATOM 657 C C . ASP A 1 82 ? 5.992 6.383 -0.819 1.00 88.81 82 ASP A C 1
ATOM 659 O O . ASP A 1 82 ? 6.608 6.490 -1.877 1.00 88.81 82 ASP A O 1
ATOM 663 N N . GLN A 1 83 ? 6.095 5.301 -0.040 1.00 89.19 83 GLN A N 1
ATOM 664 C CA . GLN A 1 83 ? 6.890 4.122 -0.391 1.00 89.19 83 GLN A CA 1
ATOM 665 C C . GLN A 1 83 ? 6.377 3.455 -1.676 1.00 89.19 83 GLN A C 1
ATOM 667 O O . GLN A 1 83 ? 7.141 3.270 -2.620 1.00 89.19 83 GLN A O 1
ATOM 672 N N . ALA A 1 84 ? 5.073 3.171 -1.760 1.00 92.56 84 ALA A N 1
ATOM 673 C CA . ALA A 1 84 ? 4.503 2.519 -2.933 1.00 92.56 84 ALA A CA 1
ATOM 674 C C . ALA A 1 84 ? 4.541 3.429 -4.175 1.00 92.56 84 ALA A C 1
ATOM 676 O O . ALA A 1 84 ? 4.795 2.952 -5.279 1.00 92.56 84 ALA A O 1
ATOM 677 N N . LYS A 1 85 ? 4.377 4.750 -4.010 1.00 91.50 85 LYS A N 1
ATOM 678 C CA . LYS A 1 85 ? 4.5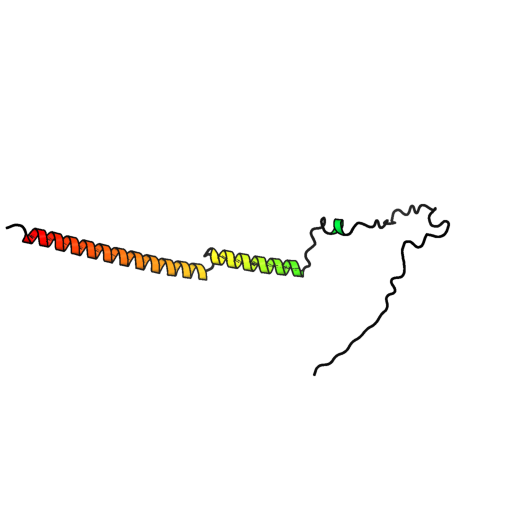91 5.721 -5.099 1.00 91.50 85 LYS A CA 1
ATOM 679 C C . LYS A 1 85 ? 6.026 5.690 -5.614 1.00 91.50 85 LYS A C 1
ATOM 681 O O . LYS A 1 85 ? 6.229 5.695 -6.826 1.00 91.50 85 LYS A O 1
ATOM 686 N N . ALA A 1 86 ? 7.012 5.662 -4.716 1.00 95.12 86 ALA A N 1
ATOM 687 C CA . ALA A 1 86 ? 8.420 5.605 -5.091 1.00 95.12 86 ALA A CA 1
ATOM 688 C C . ALA A 1 86 ? 8.743 4.315 -5.858 1.00 95.12 86 ALA A C 1
ATOM 690 O O . ALA A 1 86 ? 9.421 4.364 -6.885 1.00 95.12 86 ALA A O 1
ATOM 691 N N . ASP A 1 87 ? 8.207 3.178 -5.419 1.00 93.81 87 ASP A N 1
ATOM 692 C CA . ASP A 1 87 ? 8.410 1.902 -6.102 1.00 93.81 87 ASP A CA 1
ATOM 693 C C . ASP A 1 87 ? 7.707 1.853 -7.464 1.00 93.81 87 ASP A C 1
ATOM 695 O O . ASP A 1 87 ? 8.311 1.430 -8.452 1.00 93.81 87 ASP A O 1
ATOM 699 N N . LEU A 1 88 ? 6.486 2.384 -7.580 1.00 93.06 88 LEU A N 1
ATOM 700 C CA . LEU A 1 88 ? 5.817 2.541 -8.875 1.00 93.06 88 LEU A CA 1
ATOM 701 C C . LEU A 1 88 ? 6.596 3.467 -9.817 1.00 93.06 88 LEU A C 1
ATOM 703 O O . LEU A 1 88 ? 6.738 3.157 -11.001 1.00 93.06 88 LEU A O 1
ATOM 707 N N . ALA A 1 89 ? 7.140 4.573 -9.306 1.00 94.81 89 ALA A N 1
ATOM 708 C CA . ALA A 1 89 ? 7.969 5.485 -10.086 1.00 94.81 89 ALA A CA 1
ATOM 709 C C . ALA A 1 89 ? 9.255 4.799 -10.574 1.00 94.81 89 ALA A C 1
ATOM 711 O O . ALA A 1 89 ? 9.599 4.907 -11.753 1.00 94.81 89 ALA A O 1
ATOM 712 N N . ARG A 1 90 ? 9.927 4.023 -9.713 1.00 95.56 90 ARG A N 1
ATOM 713 C CA . ARG A 1 90 ? 11.092 3.206 -10.093 1.00 95.56 90 ARG A CA 1
ATOM 714 C C . ARG A 1 90 ? 10.740 2.199 -11.187 1.00 95.56 90 ARG A C 1
ATOM 716 O O . ARG A 1 90 ? 11.443 2.123 -12.194 1.00 95.56 90 ARG A O 1
ATOM 723 N N . LEU A 1 91 ? 9.635 1.466 -11.038 1.00 95.44 91 LEU A N 1
ATOM 724 C CA . LEU A 1 91 ? 9.175 0.516 -12.054 1.00 95.44 91 LEU A CA 1
ATOM 725 C C . LEU A 1 91 ? 8.835 1.213 -13.379 1.00 95.44 91 LEU A C 1
ATOM 727 O O . LEU A 1 91 ? 9.153 0.683 -14.443 1.00 95.44 91 LEU A O 1
ATOM 731 N N . ALA A 1 92 ? 8.231 2.403 -13.339 1.00 96.19 92 ALA A N 1
ATOM 732 C CA . ALA A 1 92 ? 7.939 3.192 -14.532 1.00 96.19 92 ALA A CA 1
ATOM 733 C C . ALA A 1 92 ? 9.217 3.638 -15.262 1.00 96.19 92 ALA A C 1
ATOM 735 O O . ALA A 1 92 ? 9.264 3.579 -16.490 1.00 96.19 92 ALA A O 1
ATOM 736 N N . ILE A 1 93 ? 10.267 4.028 -14.530 1.00 96.81 93 ILE A N 1
ATOM 737 C CA . ILE A 1 93 ? 11.575 4.363 -15.115 1.00 96.81 93 ILE A CA 1
ATOM 738 C C . ILE A 1 93 ? 12.175 3.143 -15.822 1.00 96.81 93 ILE A C 1
ATOM 740 O O . ILE A 1 93 ? 12.589 3.255 -16.973 1.00 96.81 93 ILE A O 1
ATOM 744 N N . ILE A 1 94 ? 12.163 1.969 -15.183 1.00 97.25 94 ILE A N 1
ATOM 745 C CA . ILE A 1 94 ? 12.691 0.734 -15.784 1.00 97.25 94 ILE A CA 1
ATOM 746 C C . ILE A 1 94 ? 11.907 0.361 -17.047 1.00 97.25 94 ILE A C 1
ATOM 748 O O . ILE A 1 94 ? 12.507 -0.014 -18.054 1.00 97.25 94 ILE A O 1
ATOM 752 N N . LYS A 1 95 ? 10.573 0.473 -17.021 1.00 97.50 95 LYS A N 1
ATOM 753 C CA . LYS A 1 95 ? 9.734 0.222 -18.203 1.00 97.50 95 LYS A CA 1
ATOM 754 C C . LYS A 1 95 ? 10.100 1.155 -19.355 1.00 97.50 95 LYS A C 1
ATOM 756 O O . LYS A 1 95 ? 10.384 0.661 -20.441 1.00 97.50 95 LYS A O 1
ATOM 761 N N . LYS A 1 96 ? 10.208 2.464 -19.097 1.00 97.06 96 LYS A N 1
ATOM 762 C CA . LYS A 1 96 ? 10.640 3.450 -20.102 1.00 97.06 96 LYS A CA 1
ATOM 763 C C . LYS A 1 96 ? 12.013 3.115 -20.674 1.00 97.06 96 LYS A C 1
ATOM 765 O O . LYS A 1 96 ? 12.160 3.031 -21.882 1.00 97.06 96 LYS A O 1
ATOM 770 N N . GLN A 1 97 ? 12.993 2.814 -19.822 1.00 96.81 97 GLN A N 1
ATOM 771 C CA . GLN A 1 97 ? 14.332 2.433 -20.276 1.00 96.81 97 GLN A CA 1
ATOM 772 C C . GLN A 1 97 ? 14.314 1.179 -21.155 1.00 96.81 97 GLN A C 1
ATOM 774 O O . GLN A 1 97 ? 15.013 1.126 -22.163 1.00 96.81 97 GLN A O 1
ATOM 779 N N . ARG A 1 98 ? 13.507 0.171 -20.808 1.00 96.75 98 ARG A N 1
ATOM 780 C CA . ARG A 1 98 ? 13.367 -1.042 -21.624 1.00 96.75 98 ARG A CA 1
ATOM 781 C C . ARG A 1 98 ? 12.719 -0.752 -22.972 1.00 96.75 98 ARG A C 1
ATOM 783 O O . ARG A 1 98 ? 13.209 -1.245 -23.984 1.00 96.75 98 ARG A O 1
ATOM 790 N N . GLU A 1 99 ? 11.657 0.046 -22.988 1.00 95.62 99 GLU A N 1
ATOM 791 C CA . GLU A 1 99 ? 10.991 0.469 -24.220 1.00 95.62 99 GLU A CA 1
ATOM 792 C C . GLU A 1 99 ? 11.924 1.298 -25.106 1.00 95.62 99 GLU A C 1
ATOM 794 O O . GLU A 1 99 ? 12.002 1.050 -26.304 1.00 95.62 99 GLU A O 1
ATOM 799 N N . ASP A 1 100 ? 12.681 2.229 -24.529 1.00 93.94 100 ASP A N 1
ATOM 800 C CA . ASP A 1 100 ? 13.623 3.073 -25.263 1.00 93.94 100 ASP A CA 1
ATOM 801 C C . ASP A 1 100 ? 14.791 2.259 -25.825 1.00 93.94 100 ASP A C 1
ATOM 803 O O . ASP A 1 100 ? 15.198 2.470 -26.965 1.00 93.94 100 ASP A O 1
ATOM 807 N N . VAL A 1 101 ? 15.315 1.287 -25.071 1.00 95.38 101 VAL A N 1
ATOM 808 C CA . VAL A 1 101 ? 16.345 0.361 -25.569 1.00 95.38 101 VAL A CA 1
ATOM 809 C C . VAL A 1 101 ? 15.788 -0.531 -26.678 1.00 95.38 101 VAL A C 1
ATOM 811 O O . VAL A 1 101 ? 16.469 -0.737 -27.680 1.00 95.38 101 VAL A O 1
ATOM 814 N N . ALA A 1 102 ? 14.563 -1.043 -26.537 1.00 94.94 102 ALA A N 1
ATOM 815 C CA . ALA A 1 102 ? 13.921 -1.848 -27.574 1.00 94.94 102 ALA A CA 1
ATOM 816 C C . ALA A 1 102 ? 13.698 -1.032 -28.857 1.00 94.94 102 ALA A C 1
ATOM 818 O O . ALA A 1 102 ? 14.083 -1.480 -29.934 1.00 94.94 102 ALA A O 1
ATOM 819 N N . LYS A 1 103 ? 13.177 0.194 -28.732 1.00 94.44 103 LYS A N 1
ATOM 820 C CA . LYS A 1 103 ? 12.988 1.127 -29.852 1.00 94.44 103 LYS A CA 1
ATOM 821 C C . LYS A 1 103 ? 14.310 1.498 -30.518 1.00 94.44 103 LYS A C 1
ATOM 823 O O . LYS A 1 103 ? 14.382 1.488 -31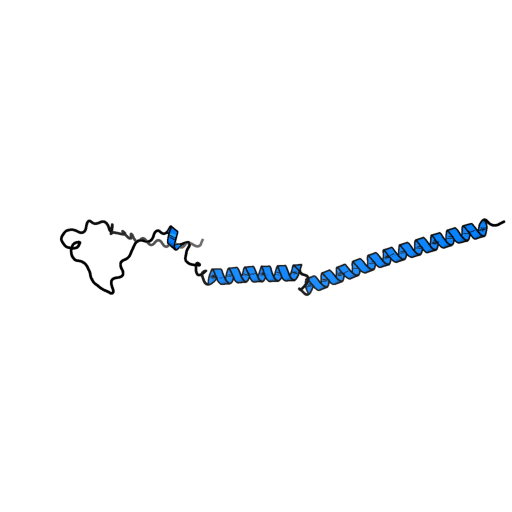.741 1.00 94.44 103 LYS A O 1
ATOM 828 N N . LYS A 1 104 ? 15.364 1.786 -29.743 1.00 93.75 104 LYS A N 1
ATOM 829 C CA . LYS A 1 104 ? 16.704 2.070 -30.286 1.00 93.75 104 LYS A CA 1
ATOM 830 C C . LYS A 1 104 ? 17.261 0.876 -31.057 1.00 93.75 104 LYS A C 1
ATOM 832 O O . LYS A 1 104 ? 17.688 1.056 -32.189 1.00 93.75 104 LYS A O 1
ATOM 837 N N . LYS A 1 105 ? 17.174 -0.335 -30.497 1.00 92.88 105 LYS A N 1
ATOM 838 C CA . LYS A 1 105 ? 17.603 -1.566 -31.181 1.00 92.88 105 LYS A CA 1
ATOM 839 C C . LYS A 1 105 ? 16.799 -1.845 -32.450 1.00 92.88 105 LYS A C 1
ATOM 841 O O . LYS A 1 105 ? 17.354 -2.335 -33.423 1.00 92.88 105 LYS A O 1
ATOM 846 N N . GLU A 1 106 ? 15.496 -1.576 -32.453 1.00 91.06 106 GLU A N 1
ATOM 847 C CA . GLU A 1 106 ? 14.664 -1.743 -33.648 1.00 91.06 106 GLU A CA 1
ATOM 848 C C . GLU A 1 106 ? 15.000 -0.703 -34.725 1.00 91.06 106 GLU A C 1
ATOM 850 O O . GLU A 1 106 ? 15.091 -1.049 -35.901 1.00 91.06 106 GLU A O 1
ATOM 855 N N . ALA A 1 107 ? 15.219 0.555 -34.336 1.00 90.44 107 ALA A N 1
ATOM 856 C CA . ALA A 1 107 ? 15.610 1.622 -35.252 1.00 90.44 107 ALA A CA 1
ATOM 857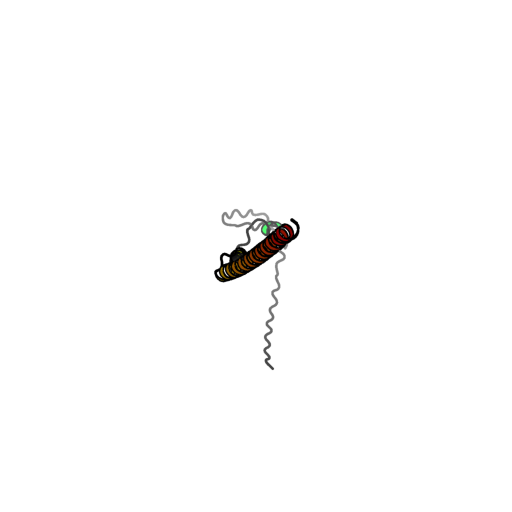 C C . ALA A 1 107 ? 16.999 1.381 -35.861 1.00 90.44 107 ALA A C 1
ATOM 859 O O . ALA A 1 107 ? 17.169 1.566 -37.061 1.00 90.44 107 ALA A O 1
ATOM 860 N N . GLU A 1 108 ? 17.961 0.922 -35.058 1.00 87.19 108 GLU A N 1
ATOM 861 C CA . GLU A 1 108 ? 19.304 0.551 -35.513 1.00 87.19 108 GLU A CA 1
ATOM 862 C C . GLU A 1 108 ? 19.240 -0.617 -36.499 1.00 87.19 108 GLU A C 1
ATOM 864 O O . GLU A 1 108 ? 19.714 -0.479 -37.620 1.00 87.19 108 GLU A O 1
ATOM 869 N N . LYS A 1 109 ? 18.514 -1.695 -36.169 1.00 89.25 109 LYS A N 1
ATOM 870 C CA . LYS A 1 109 ? 18.305 -2.825 -37.092 1.00 89.25 109 LYS A CA 1
ATOM 871 C C . LYS A 1 109 ? 17.622 -2.417 -38.396 1.00 89.25 109 LYS A C 1
ATOM 873 O O . LYS A 1 109 ? 18.010 -2.888 -39.457 1.00 89.25 109 LYS A O 1
ATOM 878 N N . LYS A 1 110 ? 16.598 -1.556 -38.348 1.00 85.00 110 LYS A N 1
ATOM 879 C CA . LYS A 1 110 ? 15.949 -1.035 -39.566 1.00 85.00 110 LY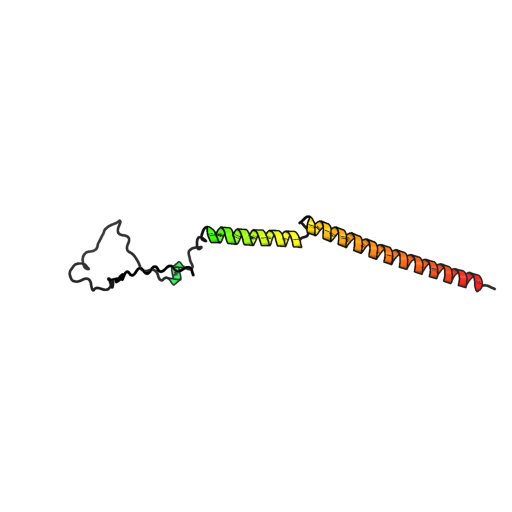S A CA 1
ATOM 880 C C . LYS A 1 110 ? 16.890 -0.134 -40.365 1.00 85.00 110 LYS A C 1
ATOM 882 O O . LYS A 1 110 ? 16.838 -0.158 -41.589 1.00 85.00 110 LYS A O 1
ATOM 887 N N . GLY A 1 111 ? 17.738 0.644 -39.694 1.00 81.38 111 GLY A N 1
ATOM 888 C CA . GLY A 1 111 ? 18.782 1.453 -40.318 1.00 81.38 111 GLY A CA 1
ATOM 889 C C . GLY A 1 111 ? 19.810 0.584 -41.033 1.00 81.38 111 GLY A C 1
ATOM 890 O O . GLY A 1 111 ? 20.038 0.784 -42.219 1.00 81.38 111 GLY A O 1
ATOM 891 N N . GLU A 1 112 ? 20.353 -0.423 -40.351 1.00 81.31 112 GLU A N 1
ATOM 892 C CA . GLU A 1 112 ? 21.284 -1.408 -40.909 1.00 81.31 112 GLU A CA 1
ATOM 893 C C . GLU A 1 112 ? 20.671 -2.158 -42.092 1.00 81.31 112 GLU A C 1
ATOM 895 O O . GLU A 1 112 ? 21.285 -2.204 -43.149 1.00 81.31 112 GLU A O 1
ATOM 900 N N . GLN A 1 113 ? 19.429 -2.642 -41.976 1.00 76.56 113 GLN A N 1
ATOM 901 C CA . GLN A 1 113 ? 18.726 -3.308 -43.078 1.00 76.56 113 GLN A CA 1
ATOM 902 C C . GLN A 1 113 ? 18.483 -2.378 -44.270 1.00 76.56 113 GLN A C 1
ATOM 904 O O . GLN A 1 113 ? 18.601 -2.803 -45.415 1.00 76.56 113 GLN A O 1
ATOM 909 N N . ASN A 1 114 ? 18.141 -1.110 -44.033 1.00 78.62 114 ASN A N 1
ATOM 910 C CA . ASN A 1 114 ? 17.936 -0.142 -45.110 1.00 78.62 114 ASN A CA 1
ATOM 911 C C . ASN A 1 114 ? 19.268 0.246 -45.778 1.00 78.62 114 ASN A C 1
ATOM 913 O O . ASN A 1 114 ? 19.330 0.404 -46.995 1.00 78.62 114 ASN A O 1
ATOM 917 N N . ILE A 1 115 ? 20.352 0.341 -45.000 1.00 78.31 115 ILE A N 1
ATOM 918 C CA . ILE A 1 115 ? 21.714 0.555 -45.505 1.00 78.31 115 ILE A CA 1
ATOM 919 C C . ILE A 1 115 ? 22.191 -0.668 -46.297 1.00 78.31 115 ILE A C 1
ATOM 921 O O . ILE A 1 115 ? 22.717 -0.497 -47.392 1.00 78.31 115 ILE A O 1
ATOM 925 N N . GLU A 1 116 ? 21.979 -1.889 -45.803 1.00 76.50 116 GLU A N 1
ATOM 926 C CA . GLU A 1 116 ? 22.304 -3.134 -46.511 1.00 76.50 116 GLU A CA 1
ATOM 927 C C . GLU A 1 116 ? 21.503 -3.271 -47.802 1.00 76.50 116 GLU A C 1
ATOM 929 O O . GLU A 1 116 ? 22.083 -3.544 -48.849 1.00 76.50 116 GLU A O 1
ATOM 934 N N . CYS A 1 117 ? 20.191 -3.032 -47.762 1.00 70.06 117 CYS A N 1
ATOM 935 C CA . CYS A 1 117 ? 19.333 -3.112 -48.941 1.00 70.06 117 CYS A CA 1
ATOM 936 C C . CYS A 1 117 ? 19.710 -2.032 -49.970 1.00 70.06 117 CYS A C 1
ATOM 938 O O . CYS A 1 117 ? 19.829 -2.323 -51.159 1.00 70.06 117 CYS A O 1
ATOM 940 N N . GLY A 1 118 ? 20.000 -0.807 -49.518 1.00 73.25 118 GLY A N 1
ATOM 941 C CA . GLY A 1 118 ? 20.474 0.287 -50.368 1.00 73.25 118 GLY A CA 1
ATOM 942 C C . GLY A 1 118 ? 21.872 0.056 -50.950 1.00 73.25 118 GLY A C 1
ATOM 943 O O . GLY A 1 118 ? 22.111 0.388 -52.112 1.00 73.25 118 GLY A O 1
ATOM 944 N N . ASN A 1 119 ? 22.789 -0.550 -50.191 1.00 71.81 119 ASN A N 1
ATOM 945 C CA . ASN A 1 119 ? 24.094 -0.965 -50.704 1.00 71.81 119 ASN A CA 1
ATOM 946 C C . ASN A 1 119 ? 23.945 -2.109 -51.709 1.00 71.81 119 ASN A C 1
ATOM 948 O O . ASN A 1 119 ? 24.533 -2.043 -52.782 1.00 71.81 119 ASN A O 1
ATOM 952 N N . CYS A 1 120 ? 23.113 -3.111 -51.427 1.00 60.47 120 CYS A N 1
ATOM 953 C CA . CYS A 1 120 ? 22.831 -4.190 -52.370 1.00 60.47 120 CYS A CA 1
ATOM 954 C C . CYS A 1 120 ? 22.256 -3.628 -53.683 1.00 60.47 120 CYS A C 1
ATOM 956 O O . CYS A 1 120 ? 22.728 -3.979 -54.757 1.00 60.47 120 CYS A O 1
ATOM 958 N N . PHE A 1 121 ? 21.346 -2.650 -53.614 1.00 63.03 121 PHE A N 1
ATOM 959 C CA . PHE A 1 121 ? 20.811 -1.976 -54.803 1.00 63.03 121 PHE A CA 1
ATOM 960 C C . PHE A 1 121 ? 21.861 -1.141 -55.559 1.00 63.03 121 PHE A C 1
ATOM 962 O O . PHE A 1 121 ? 21.817 -1.068 -56.783 1.00 63.03 121 PHE A O 1
ATOM 969 N N . LYS A 1 122 ? 22.831 -0.537 -54.857 1.00 64.69 122 LYS A N 1
ATOM 970 C CA . LYS A 1 122 ? 23.946 0.210 -55.473 1.00 64.69 122 LYS A CA 1
ATOM 971 C C . LYS A 1 122 ? 24.968 -0.674 -56.188 1.00 64.69 122 LYS A C 1
ATOM 973 O O . LYS A 1 122 ? 25.581 -0.199 -57.135 1.00 64.69 122 LYS A O 1
ATOM 978 N N . TYR A 1 123 ? 25.165 -1.913 -55.741 1.00 62.00 123 TYR A N 1
ATOM 979 C CA . TYR A 1 123 ? 26.151 -2.842 -56.314 1.00 62.00 123 TYR A CA 1
ATOM 980 C C . TYR A 1 123 ? 25.547 -3.867 -57.297 1.00 62.00 123 TYR A C 1
ATOM 982 O O . TYR A 1 123 ? 26.283 -4.695 -57.827 1.00 62.00 123 TYR A O 1
ATOM 990 N N . VAL A 1 124 ? 24.231 -3.824 -57.553 1.00 60.94 124 VAL A N 1
ATOM 991 C CA . VAL A 1 124 ? 23.508 -4.765 -58.441 1.00 60.94 124 VAL A CA 1
ATOM 992 C C . VAL A 1 124 ? 23.071 -4.132 -59.775 1.00 60.94 124 VAL A C 1
ATOM 994 O O . VAL A 1 124 ? 22.601 -4.841 -60.663 1.00 60.94 124 VAL A O 1
ATOM 997 N N . VAL A 1 125 ? 23.266 -2.825 -59.977 1.00 57.50 125 VAL A N 1
ATOM 998 C CA . VAL A 1 125 ? 23.044 -2.189 -61.290 1.00 57.50 125 VAL A CA 1
ATOM 999 C C . VAL A 1 125 ? 24.376 -2.165 -62.067 1.00 57.50 125 VAL A C 1
ATOM 1001 O O . VAL A 1 125 ? 25.320 -1.563 -61.554 1.00 57.50 125 VAL A O 1
ATOM 1004 N N . PRO A 1 126 ? 24.479 -2.845 -63.231 1.00 62.12 126 PRO A N 1
ATOM 1005 C CA . PRO A 1 126 ? 25.702 -2.925 -64.041 1.00 62.12 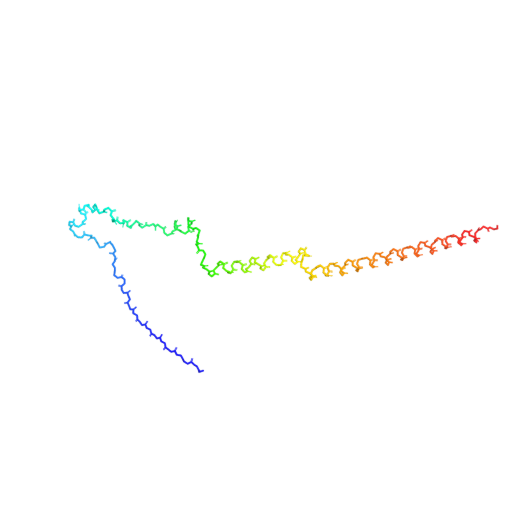126 PRO A CA 1
ATOM 1006 C C . PRO A 1 126 ? 26.097 -1.598 -64.699 1.00 62.12 126 PRO A C 1
ATOM 1008 O O . PRO A 1 126 ? 25.194 -0.781 -64.995 1.00 62.12 126 PRO A O 1
#